Protein AF-A0A1V5PI31-F1 (afdb_monomer)

Solvent-accessible surface area (backbone atoms only — not comparable to full-atom values): 8033 Å² total; per-residue (Å²): 136,87,80,71,71,46,29,36,39,39,36,18,44,35,64,67,54,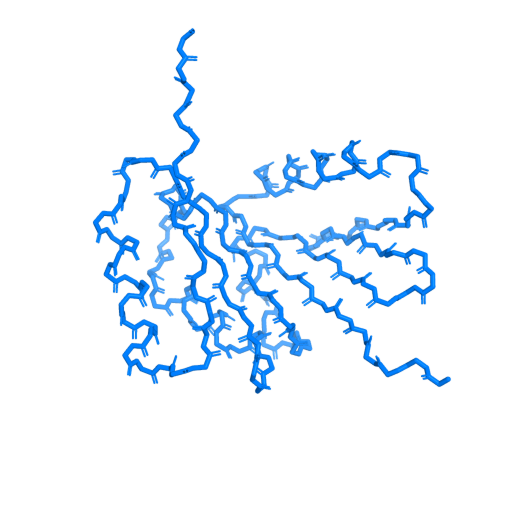21,53,46,56,53,48,57,51,48,63,75,43,61,95,54,75,56,50,73,49,80,53,103,62,39,38,37,41,30,38,64,93,56,43,37,35,41,37,30,21,13,49,69,42,43,71,74,45,44,93,76,47,70,64,20,45,32,39,37,38,40,45,65,78,69,44,54,87,84,69,44,73,67,58,54,48,51,48,56,61,56,34,37,37,98,74,22,34,41,38,50,40,38,61,74,93,42,53,74,61,50,53,50,51,51,52,49,47,42,74,78,38,88,58,48,55,71,56,68,73,59,62,78,75,84,76,133

Structure (mmCIF, N/CA/C/O backbone):
data_AF-A0A1V5PI31-F1
#
_entry.id   AF-A0A1V5PI31-F1
#
loop_
_atom_site.group_PDB
_atom_site.id
_atom_site.type_symbol
_atom_site.label_atom_id
_atom_site.label_alt_id
_atom_site.label_comp_id
_atom_site.label_asym_id
_atom_site.label_entity_id
_atom_site.label_seq_id
_atom_site.pdbx_PDB_ins_code
_atom_site.Cartn_x
_atom_site.Cartn_y
_atom_site.Cartn_z
_atom_site.occupancy
_atom_site.B_iso_or_equiv
_atom_site.auth_seq_id
_atom_site.auth_comp_id
_atom_site.auth_asym_id
_atom_site.auth_atom_id
_atom_site.pdbx_PDB_model_num
ATOM 1 N N . MET A 1 1 ? -20.004 0.607 20.360 1.00 29.30 1 MET A N 1
ATOM 2 C CA . MET A 1 1 ? -19.553 -0.657 19.748 1.00 29.30 1 MET A CA 1
ATOM 3 C C . MET A 1 1 ? -18.849 -0.231 18.471 1.00 29.30 1 MET A C 1
ATOM 5 O O . MET A 1 1 ? -19.540 0.192 17.559 1.00 29.30 1 MET A O 1
ATOM 9 N N . PHE A 1 2 ? -17.518 -0.124 18.471 1.00 31.27 2 PHE A N 1
ATOM 10 C CA . PHE A 1 2 ? -16.780 0.249 17.260 1.00 31.27 2 PHE A CA 1
ATOM 11 C C . PHE A 1 2 ? -16.290 -1.042 16.610 1.00 31.27 2 PHE A C 1
ATOM 13 O O . PHE A 1 2 ? -15.489 -1.774 17.186 1.00 31.27 2 PHE A O 1
ATOM 20 N N . GLU A 1 3 ? -16.903 -1.358 15.475 1.00 35.00 3 GLU A N 1
ATOM 21 C CA . GLU A 1 3 ? -16.546 -2.451 14.580 1.00 35.00 3 GLU A CA 1
ATOM 22 C C . GLU A 1 3 ? -15.358 -2.018 13.705 1.00 35.00 3 GLU A C 1
ATOM 24 O O . GLU A 1 3 ? -15.388 -0.936 13.126 1.00 35.00 3 GLU A O 1
ATOM 29 N N . GLY A 1 4 ? -14.348 -2.886 13.586 1.00 48.31 4 GLY A N 1
ATOM 30 C CA . GLY A 1 4 ? -13.325 -2.845 12.533 1.00 48.31 4 GLY A CA 1
ATOM 31 C C . GLY A 1 4 ? -12.060 -2.033 12.837 1.00 48.31 4 GLY A C 1
ATOM 32 O O . GLY A 1 4 ? -12.085 -0.809 12.884 1.00 48.31 4 GLY A O 1
ATOM 33 N N . ASN A 1 5 ? -10.921 -2.724 12.938 1.00 71.44 5 ASN A N 1
ATOM 34 C CA . ASN A 1 5 ? -9.606 -2.099 12.775 1.00 71.44 5 ASN A CA 1
ATOM 35 C C . ASN A 1 5 ? -9.336 -1.951 11.271 1.00 71.44 5 ASN A C 1
ATOM 37 O O . ASN A 1 5 ? -9.057 -2.954 10.616 1.00 71.44 5 ASN A O 1
ATOM 41 N N . TYR A 1 6 ? -9.395 -0.732 10.733 1.00 80.94 6 TYR A N 1
ATOM 42 C CA . TYR A 1 6 ? -9.062 -0.460 9.336 1.00 80.94 6 TYR A CA 1
ATOM 43 C C . TYR A 1 6 ? -7.544 -0.498 9.147 1.00 80.94 6 TYR A C 1
ATOM 45 O O . TYR A 1 6 ? -6.807 0.290 9.748 1.00 80.94 6 TYR A O 1
ATOM 53 N N . THR A 1 7 ? -7.057 -1.415 8.321 1.00 84.25 7 THR A N 1
ATOM 54 C CA . THR A 1 7 ? -5.630 -1.613 8.075 1.00 84.25 7 THR A CA 1
ATOM 55 C C . THR A 1 7 ? -5.266 -1.192 6.659 1.00 84.25 7 THR A C 1
ATOM 57 O O . THR A 1 7 ? -5.809 -1.695 5.676 1.00 84.25 7 THR A O 1
ATOM 60 N N . ILE A 1 8 ? -4.307 -0.277 6.565 1.00 85.38 8 ILE A N 1
ATOM 61 C CA . ILE A 1 8 ? -3.708 0.200 5.323 1.00 85.38 8 ILE A CA 1
ATOM 62 C C . ILE A 1 8 ? -2.305 -0.390 5.227 1.00 85.38 8 ILE A C 1
ATOM 64 O O . ILE A 1 8 ? -1.528 -0.296 6.175 1.00 85.38 8 ILE A O 1
ATOM 68 N N . LEU A 1 9 ? -1.972 -0.987 4.088 1.00 87.19 9 LEU A N 1
ATOM 69 C CA . LEU A 1 9 ? -0.636 -1.477 3.785 1.00 87.19 9 LEU A CA 1
ATOM 70 C C . LEU A 1 9 ? -0.012 -0.633 2.681 1.00 87.19 9 LEU A C 1
ATOM 72 O O . LEU A 1 9 ? -0.546 -0.591 1.583 1.00 87.19 9 LEU A O 1
ATOM 76 N N . VAL A 1 10 ? 1.127 -0.016 2.952 1.00 87.19 10 VAL A N 1
ATOM 77 C CA . VAL A 1 10 ? 1.926 0.746 1.996 1.00 87.19 10 VAL A CA 1
ATOM 78 C C . VAL A 1 10 ? 3.150 -0.085 1.627 1.00 87.19 10 VAL A C 1
ATOM 80 O O . VAL A 1 10 ? 3.928 -0.484 2.497 1.00 87.19 10 VAL A O 1
ATOM 83 N N . ILE A 1 11 ? 3.280 -0.388 0.338 1.00 87.19 11 ILE A N 1
ATOM 84 C CA . ILE A 1 11 ? 4.379 -1.164 -0.234 1.00 87.19 11 ILE A CA 1
ATOM 85 C C . ILE A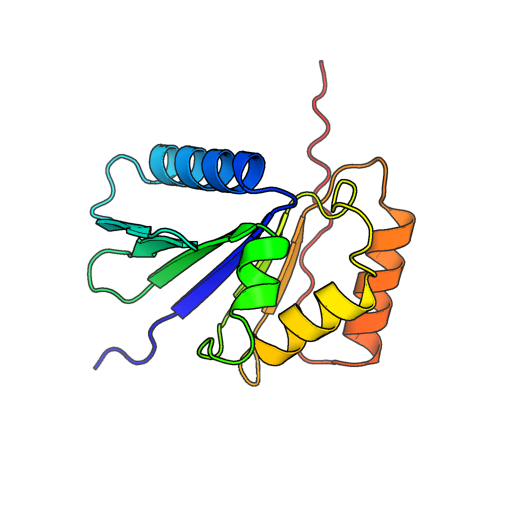 1 11 ? 5.254 -0.209 -1.034 1.00 87.19 11 ILE A C 1
ATOM 87 O O . ILE A 1 11 ? 4.796 0.337 -2.037 1.00 87.19 11 ILE A O 1
ATOM 91 N N . ASN A 1 12 ? 6.506 -0.049 -0.614 1.00 87.38 12 ASN A N 1
ATOM 92 C CA . ASN A 1 12 ? 7.479 0.812 -1.282 1.00 87.38 12 ASN A CA 1
ATOM 93 C C . ASN A 1 12 ? 8.581 -0.021 -1.973 1.00 87.38 12 ASN A C 1
ATOM 95 O O . ASN A 1 12 ? 8.798 -1.184 -1.616 1.00 87.38 12 ASN A O 1
ATOM 99 N N . PRO A 1 13 ? 9.340 0.560 -2.916 1.00 86.19 13 PRO A N 1
ATOM 100 C CA . PRO A 1 13 ? 10.381 -0.162 -3.652 1.00 86.19 13 PRO A CA 1
ATOM 101 C C . PRO A 1 13 ? 11.521 -0.695 -2.791 1.00 86.19 13 PRO A C 1
ATOM 103 O O . PRO A 1 13 ? 12.018 -1.796 -3.007 1.00 86.19 13 PRO A O 1
ATOM 106 N N . THR A 1 14 ? 11.954 0.082 -1.802 1.00 88.56 14 THR A N 1
ATOM 107 C CA . THR A 1 14 ? 13.123 -0.228 -0.980 1.00 88.56 14 THR A CA 1
ATOM 108 C C . THR A 1 14 ? 12.861 0.120 0.475 1.00 88.56 14 THR A C 1
ATOM 110 O O . THR A 1 14 ? 11.937 0.863 0.804 1.00 88.56 14 THR A O 1
ATOM 113 N N . LEU A 1 15 ? 13.715 -0.386 1.368 1.00 90.50 15 LEU A N 1
ATOM 114 C CA . LEU A 1 15 ? 13.674 -0.022 2.785 1.00 90.50 15 LEU A CA 1
ATOM 115 C C . LEU A 1 15 ? 13.760 1.498 2.973 1.00 90.50 15 LEU A C 1
ATOM 117 O O . LEU A 1 15 ? 13.048 2.072 3.790 1.00 90.50 15 LEU A O 1
ATOM 121 N N . ARG A 1 16 ? 14.613 2.142 2.169 1.00 91.00 16 ARG A N 1
ATOM 122 C CA . ARG A 1 16 ? 14.864 3.580 2.212 1.00 91.00 16 ARG A CA 1
ATOM 123 C C . ARG A 1 16 ? 13.635 4.390 1.806 1.00 91.00 16 ARG A C 1
ATOM 125 O O . ARG A 1 16 ? 13.315 5.354 2.492 1.00 91.00 16 ARG A O 1
ATOM 132 N N . THR A 1 17 ? 12.970 4.022 0.712 1.00 89.62 17 THR A N 1
ATOM 133 C CA . THR A 1 17 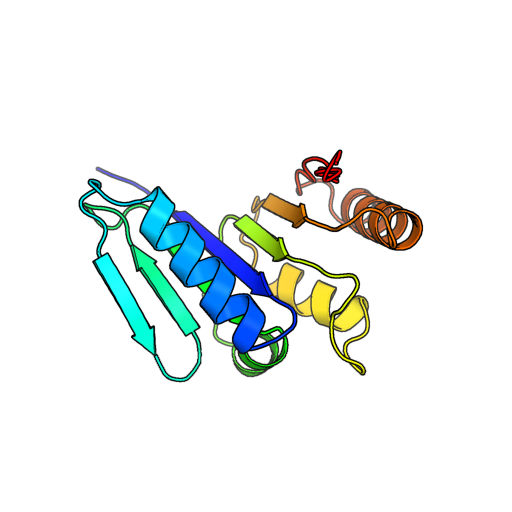? 11.748 4.716 0.268 1.00 89.62 17 THR A CA 1
ATOM 134 C C . THR A 1 17 ? 10.596 4.469 1.241 1.00 89.62 17 THR A C 1
ATOM 136 O O . THR A 1 17 ? 9.841 5.385 1.537 1.00 89.62 17 THR A O 1
ATOM 139 N N . SER A 1 18 ? 10.535 3.283 1.857 1.00 91.38 18 SER A N 1
ATOM 140 C CA . SER A 1 18 ? 9.578 3.000 2.933 1.00 91.38 18 SER A CA 1
ATOM 141 C C . SER A 1 18 ? 9.810 3.843 4.193 1.00 91.38 18 SER A C 1
ATOM 143 O O . SER A 1 18 ? 8.857 4.365 4.768 1.00 91.38 18 SER A O 1
ATOM 145 N N . ASP A 1 19 ? 11.067 4.025 4.613 1.00 91.69 19 ASP A N 1
ATOM 146 C CA . ASP A 1 19 ? 11.419 4.921 5.723 1.00 91.69 19 ASP A CA 1
ATOM 147 C C . ASP A 1 19 ? 11.069 6.383 5.431 1.00 91.69 19 ASP A C 1
ATOM 149 O O . ASP A 1 19 ? 10.645 7.092 6.343 1.00 91.69 19 ASP A O 1
ATOM 153 N N . ALA A 1 20 ? 11.254 6.831 4.186 1.00 89.56 20 ALA A N 1
ATOM 154 C CA . ALA A 1 20 ? 10.892 8.180 3.761 1.00 89.56 20 ALA A CA 1
ATOM 155 C C . ALA A 1 20 ? 9.372 8.386 3.829 1.00 89.56 20 ALA A C 1
ATOM 157 O O . ALA A 1 20 ? 8.919 9.222 4.604 1.00 89.56 20 ALA A O 1
ATOM 158 N N . ALA A 1 21 ? 8.588 7.532 3.161 1.00 88.19 21 ALA A N 1
ATOM 159 C CA . ALA A 1 21 ? 7.125 7.608 3.176 1.00 88.19 21 ALA A CA 1
ATOM 160 C C . ALA A 1 21 ? 6.539 7.537 4.599 1.00 88.19 21 ALA A C 1
ATOM 162 O O . ALA A 1 21 ? 5.569 8.225 4.922 1.00 88.19 21 ALA A O 1
ATOM 163 N N . PHE A 1 22 ? 7.138 6.724 5.477 1.00 91.69 22 PHE A N 1
ATOM 164 C CA . PHE A 1 22 ? 6.760 6.664 6.887 1.00 91.69 22 PHE A CA 1
ATOM 165 C C . PHE A 1 22 ? 6.990 7.999 7.612 1.00 91.69 22 PHE A C 1
ATOM 167 O O . PHE A 1 22 ? 6.109 8.434 8.350 1.00 91.69 22 PHE A O 1
ATOM 174 N N . ARG A 1 23 ? 8.143 8.651 7.408 1.00 90.75 23 ARG A N 1
ATOM 175 C CA . ARG A 1 23 ? 8.452 9.958 8.016 1.00 90.75 23 ARG A CA 1
ATOM 176 C C . ARG A 1 23 ? 7.553 11.057 7.475 1.00 90.75 23 ARG A C 1
ATOM 178 O O . ARG A 1 23 ? 6.947 11.754 8.274 1.00 90.75 23 ARG A O 1
ATOM 185 N N . ASP A 1 24 ? 7.376 11.120 6.160 1.00 87.31 24 ASP A N 1
ATOM 186 C CA . ASP A 1 24 ? 6.498 12.109 5.531 1.00 87.31 24 ASP A CA 1
ATOM 187 C C . ASP A 1 24 ? 5.059 11.966 6.052 1.00 87.31 24 ASP A C 1
ATOM 189 O O . ASP A 1 24 ? 4.378 12.949 6.338 1.00 87.31 24 ASP A O 1
ATOM 193 N N . THR A 1 25 ? 4.601 10.726 6.273 1.00 87.00 25 THR A N 1
ATOM 194 C CA . THR A 1 25 ? 3.291 10.478 6.892 1.00 87.00 25 THR A CA 1
ATOM 195 C C . THR A 1 25 ? 3.248 10.920 8.357 1.00 87.00 25 THR A C 1
ATOM 197 O O . THR A 1 25 ? 2.218 11.421 8.800 1.00 87.00 25 THR A O 1
ATOM 200 N N . LEU A 1 26 ? 4.325 10.740 9.129 1.00 85.81 26 LEU A N 1
ATOM 201 C CA . LEU A 1 26 ? 4.385 11.233 10.509 1.00 85.81 26 LEU A CA 1
ATOM 202 C C . LEU A 1 26 ? 4.331 12.760 10.569 1.00 85.81 26 LEU A C 1
ATOM 204 O O . LEU A 1 26 ? 3.602 13.283 11.407 1.00 85.81 26 LEU A O 1
ATOM 208 N N . ASP A 1 27 ? 5.035 13.447 9.671 1.00 83.81 27 ASP A N 1
ATOM 209 C CA . ASP A 1 27 ? 5.038 14.910 9.591 1.00 83.81 27 ASP A CA 1
ATOM 210 C C . ASP A 1 27 ? 3.634 15.439 9.246 1.00 83.81 27 ASP A C 1
ATOM 212 O O . ASP A 1 27 ? 3.142 16.380 9.865 1.00 83.81 27 ASP A O 1
ATOM 216 N N . LEU A 1 28 ? 2.917 14.773 8.332 1.00 81.75 28 LEU A N 1
ATOM 217 C CA . LEU A 1 28 ? 1.515 15.096 8.023 1.00 81.75 28 LEU A CA 1
ATOM 218 C C . LEU A 1 28 ? 0.551 14.834 9.190 1.00 81.75 28 LEU A C 1
ATOM 220 O O . LEU A 1 28 ? -0.508 15.459 9.276 1.00 81.75 28 LEU A O 1
ATOM 224 N N . LEU A 1 29 ? 0.890 13.884 10.061 1.00 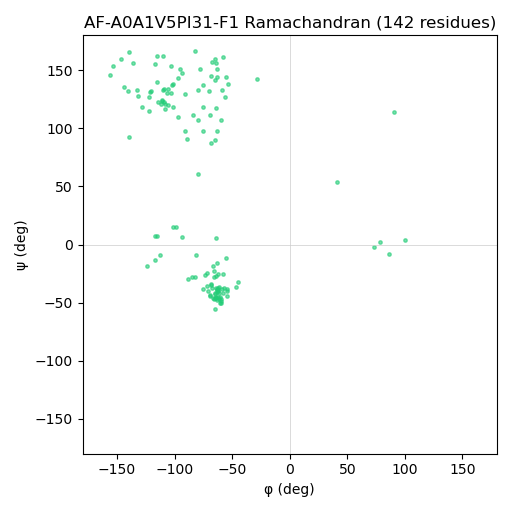82.44 29 LEU A N 1
ATOM 225 C CA . LEU A 1 29 ? 0.114 13.535 11.249 1.00 82.44 29 LEU A CA 1
ATOM 226 C C . LEU A 1 29 ? 0.586 14.290 12.500 1.00 82.44 29 LEU A C 1
ATOM 228 O O . LEU A 1 29 ? 0.075 14.032 13.596 1.00 82.44 29 LEU A O 1
ATOM 232 N N . GLU A 1 30 ? 1.519 15.233 12.364 1.00 84.31 30 GLU A N 1
ATOM 233 C CA . GLU A 1 30 ? 1.962 16.065 13.473 1.00 84.31 30 GLU A CA 1
ATOM 234 C C . GLU A 1 30 ? 0.773 16.848 14.057 1.00 84.31 30 GLU A C 1
ATOM 236 O O . GLU A 1 30 ? -0.065 17.406 13.349 1.00 84.31 30 GLU A O 1
ATOM 241 N N . GLY A 1 31 ? 0.652 16.838 15.386 1.00 81.69 31 GLY A N 1
ATOM 242 C CA . GLY A 1 31 ? -0.485 17.433 16.095 1.00 81.69 31 GLY A CA 1
ATOM 243 C C . GLY A 1 31 ? -1.701 16.512 16.258 1.00 81.69 31 GLY A C 1
ATOM 244 O O . GLY A 1 31 ? -2.604 16.845 17.029 1.00 81.69 31 GLY A O 1
ATOM 245 N N . PHE A 1 32 ? -1.717 15.332 15.629 1.00 82.25 32 PHE A N 1
ATOM 246 C CA . PHE A 1 32 ? -2.696 14.285 15.921 1.00 82.25 32 PHE A CA 1
ATOM 247 C C . PHE A 1 32 ? -2.148 13.289 16.956 1.00 82.25 32 PHE A C 1
ATOM 249 O O . PHE A 1 32 ? -0.959 12.982 16.990 1.00 82.25 32 PHE A O 1
ATOM 256 N N . ASN A 1 33 ? -3.026 12.728 17.795 1.00 86.88 33 ASN A N 1
ATOM 257 C CA . ASN A 1 33 ? -2.644 11.761 18.834 1.00 86.88 33 ASN A CA 1
ATOM 258 C C . ASN A 1 33 ? -2.439 10.342 18.262 1.00 86.88 33 ASN A C 1
ATOM 260 O O . ASN A 1 33 ? -3.173 9.410 18.583 1.00 86.88 33 ASN A O 1
ATOM 264 N N . TRP A 1 34 ? -1.490 10.180 17.340 1.00 89.31 34 TRP A N 1
ATOM 265 C CA . TRP A 1 34 ? -1.189 8.895 16.706 1.00 89.31 34 TRP A CA 1
ATOM 266 C C . TRP A 1 34 ? 0.075 8.299 17.318 1.00 89.31 34 TRP A C 1
ATOM 268 O O . TRP A 1 34 ? 1.074 8.979 17.541 1.00 89.31 34 TRP A O 1
ATOM 278 N N . SER A 1 35 ? 0.040 6.998 17.583 1.00 91.31 35 SER A N 1
ATOM 279 C CA . SER A 1 35 ? 1.207 6.256 18.057 1.00 91.31 35 SER A CA 1
ATOM 280 C C . SER A 1 35 ? 1.915 5.588 16.885 1.00 91.31 35 SER A C 1
ATOM 282 O O . SER A 1 35 ? 1.285 5.225 15.893 1.00 91.31 35 SER A O 1
ATOM 284 N N . HIS A 1 36 ? 3.224 5.387 16.985 1.00 89.94 36 HIS A N 1
ATOM 285 C CA . HIS A 1 36 ? 3.975 4.680 15.955 1.00 89.94 36 HIS A CA 1
ATOM 286 C C . HIS A 1 36 ? 4.960 3.682 16.556 1.00 89.94 36 HIS A C 1
ATOM 288 O O . HIS A 1 36 ? 5.377 3.785 17.710 1.00 89.94 36 HIS A O 1
ATOM 294 N N . LYS A 1 37 ? 5.318 2.676 15.760 1.00 88.75 37 LYS A N 1
ATOM 295 C CA . LYS A 1 37 ? 6.285 1.640 16.111 1.00 88.75 37 LYS A CA 1
ATOM 296 C C . LYS A 1 37 ? 7.098 1.259 14.885 1.00 88.75 37 LYS A C 1
ATOM 298 O O . LYS A 1 37 ? 6.539 1.007 13.821 1.00 88.75 37 LYS A O 1
ATOM 303 N N . VAL A 1 38 ? 8.406 1.138 15.064 1.00 85.44 38 VAL A N 1
ATOM 304 C CA . VAL A 1 38 ? 9.314 0.586 14.057 1.00 85.44 38 VAL A CA 1
ATOM 305 C C . VAL A 1 38 ? 9.782 -0.780 14.545 1.00 85.44 38 VAL A C 1
ATOM 307 O O . VAL A 1 38 ? 10.323 -0.899 15.642 1.00 85.44 38 VAL A O 1
ATOM 310 N N . ASN A 1 39 ? 9.538 -1.817 13.748 1.00 76.50 39 ASN A N 1
ATOM 311 C CA . ASN A 1 39 ? 10.072 -3.161 13.955 1.00 76.50 39 ASN A CA 1
ATOM 312 C C . ASN A 1 39 ? 11.013 -3.508 12.792 1.00 76.50 39 ASN A C 1
ATOM 314 O O . ASN A 1 39 ? 10.886 -2.938 11.714 1.00 76.50 39 ASN A O 1
ATOM 318 N N . ASN A 1 40 ? 11.875 -4.514 12.970 1.00 67.38 40 ASN A N 1
ATOM 319 C CA . ASN A 1 40 ? 12.881 -4.939 11.977 1.00 67.38 40 ASN A CA 1
ATOM 320 C C . ASN A 1 40 ? 12.347 -5.291 10.571 1.00 67.38 40 ASN A C 1
ATOM 322 O O . ASN A 1 40 ? 13.157 -5.474 9.672 1.00 67.38 40 ASN A O 1
ATOM 326 N N . ASN A 1 41 ? 11.028 -5.423 10.397 1.00 72.62 41 ASN A N 1
ATOM 327 C CA . ASN A 1 41 ? 10.409 -5.803 9.126 1.00 72.62 41 ASN A CA 1
ATOM 328 C C . ASN A 1 41 ? 9.357 -4.801 8.622 1.00 72.62 41 ASN A C 1
ATOM 330 O O . ASN A 1 41 ? 8.944 -4.914 7.478 1.00 72.62 41 ASN A O 1
ATOM 334 N N . LEU A 1 42 ? 8.827 -3.917 9.480 1.00 85.06 42 LEU A N 1
ATOM 335 C CA . LEU A 1 42 ? 7.714 -3.018 9.144 1.00 85.06 42 LEU A CA 1
ATOM 336 C C . LEU A 1 42 ? 7.713 -1.789 10.052 1.00 85.06 42 LEU A C 1
ATOM 338 O O . LEU A 1 42 ? 7.961 -1.899 11.260 1.00 85.06 42 LEU A O 1
ATOM 342 N N . ARG A 1 43 ? 7.305 -0.647 9.496 1.00 91.88 43 ARG A N 1
ATOM 343 C CA . ARG A 1 43 ? 6.891 0.521 10.282 1.00 91.88 43 ARG A CA 1
ATOM 344 C C . ARG A 1 43 ? 5.380 0.529 10.407 1.00 91.88 43 ARG A C 1
ATOM 346 O O . ARG A 1 43 ? 4.671 0.142 9.483 1.00 91.88 43 ARG A O 1
ATOM 353 N N . LYS A 1 44 ? 4.883 0.940 11.565 1.00 92.06 44 LYS A N 1
ATOM 354 C CA . LYS A 1 44 ? 3.457 0.987 11.862 1.00 92.06 44 LYS A CA 1
ATOM 355 C C . LYS A 1 44 ? 3.100 2.328 12.481 1.00 92.06 44 LYS A C 1
ATOM 357 O O . LYS A 1 44 ? 3.746 2.733 13.442 1.00 92.06 44 LYS A O 1
ATOM 362 N N . ILE A 1 45 ? 2.039 2.953 11.990 1.00 90.50 45 ILE A N 1
ATOM 363 C CA . ILE A 1 45 ? 1.368 4.091 12.628 1.00 90.50 45 ILE A CA 1
ATOM 364 C C . ILE A 1 45 ? -0.042 3.635 13.015 1.00 90.50 45 ILE A C 1
ATOM 366 O O . ILE A 1 45 ? -0.677 2.880 12.278 1.00 90.50 45 ILE A O 1
ATOM 370 N N . VAL A 1 46 ? -0.520 4.033 14.188 1.00 90.12 46 VAL A N 1
ATOM 371 C CA . VAL A 1 46 ? -1.832 3.673 14.725 1.00 90.12 46 VAL A CA 1
ATOM 372 C C . VAL A 1 46 ? -2.529 4.927 15.224 1.00 90.12 46 VAL A C 1
ATOM 374 O O . VAL A 1 46 ? -1.961 5.670 16.026 1.00 90.12 46 VAL A O 1
ATOM 377 N N . SER A 1 47 ? -3.760 5.142 14.768 1.00 86.12 47 SER A N 1
ATOM 378 C CA . SER A 1 47 ? -4.579 6.267 15.210 1.00 86.12 47 SER A CA 1
ATOM 379 C C . SER A 1 47 ? -4.933 6.175 16.687 1.00 86.12 47 SER A C 1
ATOM 381 O O . SER A 1 47 ? -4.965 5.084 17.268 1.00 86.12 47 SER A O 1
ATOM 383 N N . ASP A 1 48 ? -5.304 7.312 17.270 1.00 79.25 48 ASP A N 1
ATOM 384 C CA . ASP A 1 48 ? -5.941 7.324 18.582 1.00 79.25 48 ASP A CA 1
ATOM 385 C C . ASP A 1 48 ? -7.165 6.390 18.590 1.00 79.25 48 ASP A C 1
ATOM 387 O O . ASP A 1 48 ? -7.906 6.291 17.604 1.00 79.25 48 ASP A O 1
ATOM 391 N N . GLY A 1 49 ? -7.336 5.633 19.669 1.00 79.69 49 GLY A N 1
ATOM 392 C CA . GLY A 1 49 ? -8.365 4.594 19.778 1.00 79.69 49 GLY A CA 1
ATOM 393 C C . GLY A 1 49 ? -8.122 3.313 18.964 1.00 79.69 49 GLY A C 1
ATOM 394 O O . GLY A 1 49 ? -8.914 2.384 19.080 1.00 79.69 49 GLY A O 1
ATOM 395 N N . GLY A 1 50 ? -7.042 3.213 18.178 1.00 80.81 50 GLY A N 1
ATOM 396 C CA . GLY A 1 50 ? -6.633 1.969 17.508 1.00 80.81 50 GLY A CA 1
ATOM 397 C C . GLY A 1 50 ? -7.409 1.594 16.242 1.00 80.81 50 GLY A C 1
ATOM 398 O O . GLY A 1 50 ? -7.122 0.557 15.648 1.00 80.81 50 GLY A O 1
ATOM 399 N N . ASN A 1 51 ? -8.351 2.436 15.812 1.00 83.19 51 ASN A N 1
ATOM 400 C CA . ASN A 1 51 ? -9.280 2.128 14.722 1.00 83.19 51 ASN A CA 1
ATOM 401 C C . ASN A 1 51 ? -8.623 2.124 13.334 1.00 83.19 51 ASN A C 1
ATOM 403 O O . ASN A 1 51 ? -9.135 1.471 12.430 1.00 83.19 51 ASN A O 1
ATOM 407 N N . ILE A 1 52 ? -7.512 2.846 13.146 1.00 84.62 52 ILE A N 1
ATOM 408 C CA . ILE A 1 52 ? -6.742 2.857 11.898 1.00 84.62 52 ILE A CA 1
ATOM 409 C C . ILE A 1 52 ? -5.312 2.415 12.192 1.00 84.62 52 ILE A C 1
ATOM 411 O O . ILE A 1 52 ? -4.658 2.924 13.101 1.00 84.62 52 ILE A O 1
ATOM 415 N N . SER A 1 53 ? -4.811 1.473 11.400 1.00 88.75 53 SER A N 1
ATOM 416 C CA . SER A 1 53 ? -3.411 1.056 11.383 1.00 88.75 53 SER A CA 1
ATOM 417 C C . SER A 1 53 ? -2.842 1.228 9.980 1.00 88.75 53 SER A C 1
ATOM 419 O O . SER A 1 53 ? -3.388 0.682 9.029 1.00 88.75 53 SER A O 1
ATOM 421 N N . ILE A 1 54 ? -1.721 1.930 9.852 1.00 88.62 54 ILE A N 1
ATOM 422 C CA . ILE A 1 54 ? -0.974 2.064 8.599 1.00 88.62 54 ILE A CA 1
ATOM 423 C C . ILE A 1 54 ? 0.338 1.303 8.754 1.00 88.62 54 ILE A C 1
ATOM 425 O O . ILE A 1 54 ? 1.087 1.541 9.701 1.00 88.62 54 ILE A O 1
ATOM 429 N N . LEU A 1 55 ? 0.594 0.360 7.857 1.00 90.25 55 LEU A N 1
ATOM 430 C CA . LEU A 1 55 ? 1.792 -0.468 7.811 1.00 90.25 55 LEU A CA 1
ATOM 431 C C . LEU A 1 55 ? 2.627 -0.060 6.603 1.00 90.25 55 LEU A C 1
ATOM 433 O O . LEU A 1 55 ? 2.088 0.029 5.510 1.00 90.25 55 LEU A O 1
ATOM 437 N N . PHE A 1 56 ? 3.927 0.122 6.789 1.00 90.50 56 PHE A N 1
ATOM 438 C CA . PHE A 1 56 ? 4.876 0.459 5.732 1.00 90.50 56 PHE A CA 1
ATOM 439 C C . PHE A 1 56 ? 5.947 -0.620 5.660 1.00 90.50 56 PHE A C 1
ATOM 441 O O . PHE A 1 56 ? 6.526 -0.997 6.689 1.00 90.50 56 PHE A O 1
ATOM 448 N N . GLY A 1 57 ? 6.223 -1.092 4.452 1.00 90.00 57 GLY A N 1
ATOM 449 C CA . GLY A 1 57 ? 7.323 -2.004 4.189 1.00 90.00 57 GLY A CA 1
ATOM 450 C C . GLY A 1 57 ? 7.819 -1.888 2.760 1.00 90.00 57 GLY A C 1
ATOM 451 O O . GLY A 1 57 ? 7.079 -1.538 1.841 1.00 90.00 57 GLY A O 1
ATOM 452 N N . SER A 1 58 ? 9.086 -2.227 2.573 1.00 88.69 58 SER A N 1
ATOM 453 C CA . SER A 1 58 ? 9.628 -2.481 1.245 1.00 88.69 58 SER A CA 1
ATOM 454 C C . SER A 1 58 ? 9.029 -3.748 0.631 1.00 88.69 58 SER A C 1
ATOM 456 O O . SER A 1 58 ? 8.593 -4.654 1.347 1.00 88.69 58 SER A O 1
ATOM 458 N N . VAL A 1 59 ? 9.050 -3.857 -0.697 1.00 84.56 59 VAL A N 1
ATOM 459 C CA . VAL A 1 59 ? 8.578 -5.055 -1.406 1.00 84.56 59 VAL A CA 1
ATOM 460 C C . VAL A 1 59 ? 9.269 -6.335 -0.907 1.00 84.56 59 VAL A C 1
ATOM 462 O O . VAL A 1 59 ? 8.596 -7.342 -0.687 1.00 84.56 59 VAL A O 1
ATOM 465 N N . ASP A 1 60 ? 10.569 -6.277 -0.601 1.00 84.88 60 ASP A N 1
ATOM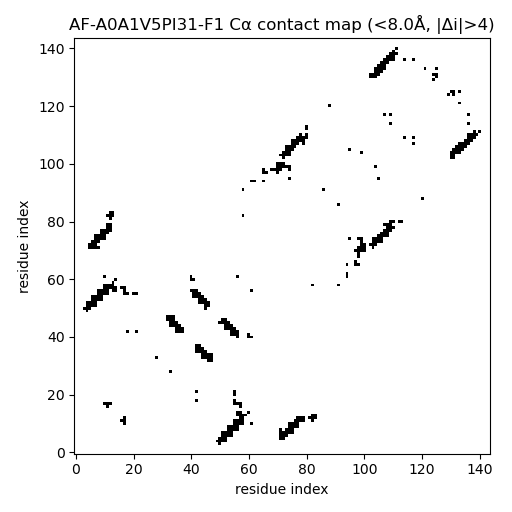 466 C CA . ASP A 1 60 ? 11.343 -7.379 -0.015 1.00 84.88 60 ASP A CA 1
ATOM 467 C C . ASP A 1 60 ? 10.809 -7.805 1.356 1.00 84.88 60 ASP A C 1
ATOM 469 O O . ASP A 1 60 ? 10.662 -8.999 1.631 1.00 84.88 60 ASP A O 1
ATOM 473 N N . GLU A 1 61 ? 10.545 -6.837 2.237 1.00 86.94 61 GLU A N 1
ATOM 474 C CA . GLU A 1 61 ? 10.025 -7.091 3.581 1.00 86.94 61 GLU A CA 1
ATOM 475 C C . GLU A 1 61 ? 8.630 -7.711 3.506 1.00 86.94 61 GLU A C 1
ATOM 477 O O . GLU A 1 61 ? 8.374 -8.730 4.150 1.00 86.94 61 GLU A O 1
ATOM 482 N N . ILE A 1 62 ? 7.757 -7.149 2.666 1.00 83.56 62 ILE A N 1
ATOM 483 C CA . ILE A 1 62 ? 6.379 -7.609 2.486 1.00 83.56 62 ILE A CA 1
ATOM 484 C C . ILE A 1 62 ? 6.339 -9.022 1.910 1.00 83.56 62 ILE A C 1
ATOM 486 O O . ILE A 1 62 ? 5.631 -9.881 2.439 1.00 83.56 62 ILE A O 1
ATOM 490 N N . ILE A 1 63 ? 7.147 -9.318 0.890 1.00 79.31 63 ILE A N 1
ATOM 491 C CA . ILE A 1 63 ? 7.205 -10.657 0.289 1.00 79.31 63 ILE A CA 1
ATOM 492 C C . ILE A 1 63 ? 7.715 -11.711 1.287 1.00 79.31 63 ILE A C 1
ATOM 494 O O . ILE A 1 63 ? 7.334 -12.880 1.206 1.00 79.31 63 ILE A O 1
ATOM 498 N N . ARG A 1 64 ? 8.528 -11.335 2.277 1.00 79.50 64 ARG A N 1
ATOM 499 C CA . ARG A 1 64 ? 8.974 -12.279 3.316 1.00 79.50 64 ARG A CA 1
ATOM 500 C C . ARG A 1 64 ? 7.884 -12.625 4.325 1.00 79.50 64 ARG A C 1
ATOM 502 O O . ARG A 1 64 ? 7.939 -13.703 4.911 1.00 79.50 64 ARG A O 1
ATOM 509 N N . ILE A 1 65 ? 6.913 -11.738 4.540 1.00 76.12 65 ILE A N 1
ATOM 510 C CA . ILE A 1 65 ? 5.954 -11.863 5.649 1.00 76.12 65 ILE A CA 1
ATOM 511 C C . ILE A 1 65 ? 4.493 -12.038 5.209 1.00 76.12 65 ILE A C 1
ATOM 513 O O . ILE A 1 65 ? 3.679 -12.450 6.035 1.00 76.12 65 ILE A O 1
ATOM 517 N N . TYR A 1 66 ? 4.144 -11.805 3.934 1.00 72.81 66 TYR A N 1
ATOM 518 C CA . TYR A 1 66 ? 2.743 -11.797 3.467 1.00 72.81 66 TYR A CA 1
ATOM 519 C C . TYR A 1 66 ? 1.984 -13.107 3.714 1.00 72.81 66 TYR A C 1
ATOM 521 O O . TYR A 1 66 ? 0.762 -13.097 3.819 1.00 72.81 66 TYR A O 1
ATOM 529 N N . VAL A 1 67 ? 2.678 -14.246 3.820 1.00 67.00 67 VAL A N 1
ATOM 530 C CA . VAL A 1 67 ? 2.049 -15.554 4.080 1.00 67.00 67 VAL A CA 1
ATOM 531 C C . VAL A 1 67 ? 1.400 -15.616 5.472 1.00 67.00 67 VAL A C 1
ATOM 533 O O . VAL A 1 67 ? 0.483 -16.407 5.670 1.00 67.00 67 VAL A O 1
ATOM 536 N N . GLY A 1 68 ? 1.836 -14.775 6.416 1.00 67.75 68 GLY A N 1
ATOM 537 C CA . GLY A 1 68 ? 1.285 -14.690 7.772 1.00 67.75 68 GLY A CA 1
ATOM 538 C C . GLY A 1 68 ? 0.612 -13.357 8.098 1.00 67.75 68 GLY A C 1
ATOM 539 O O . GLY A 1 68 ? 0.272 -13.128 9.258 1.00 67.75 68 GLY A O 1
ATOM 540 N N . MET A 1 69 ? 0.452 -12.460 7.120 1.00 71.00 69 MET A N 1
ATOM 541 C CA . MET A 1 69 ? -0.180 -11.167 7.370 1.00 71.00 69 MET A CA 1
ATOM 542 C C . MET A 1 69 ? -1.699 -11.321 7.502 1.00 71.00 69 MET A C 1
ATOM 544 O O . MET A 1 69 ? -2.309 -12.041 6.708 1.00 71.00 69 MET A O 1
ATOM 548 N N . PRO A 1 70 ? -2.327 -10.643 8.481 1.00 68.38 70 PRO A N 1
ATOM 549 C CA . PRO A 1 70 ? -3.773 -10.542 8.507 1.00 68.38 70 PRO A CA 1
ATOM 550 C C . PRO A 1 70 ? -4.255 -9.782 7.261 1.00 68.38 70 PRO A C 1
ATOM 552 O O . PRO A 1 70 ? -3.526 -8.928 6.746 1.00 68.38 70 PRO A O 1
ATOM 555 N N . PRO A 1 71 ? -5.476 -10.066 6.785 1.00 74.06 71 PRO A N 1
ATOM 556 C CA . PRO A 1 71 ? -6.082 -9.296 5.714 1.00 74.06 71 PRO A CA 1
ATOM 557 C C . PRO A 1 71 ? -6.132 -7.797 6.052 1.00 74.06 71 PRO A C 1
ATOM 559 O O . PRO A 1 71 ? -6.353 -7.415 7.200 1.00 74.06 71 PRO A O 1
ATOM 562 N N . VAL A 1 72 ? -5.941 -6.962 5.039 1.00 78.25 72 VAL A N 1
ATOM 563 C CA . VAL A 1 72 ? -5.949 -5.502 5.095 1.00 78.25 72 VAL A CA 1
ATOM 564 C C . VAL A 1 72 ? -7.079 -4.944 4.234 1.00 78.25 72 VAL A C 1
ATOM 566 O O . VAL A 1 72 ? -7.542 -5.581 3.279 1.00 78.25 72 VAL A O 1
ATOM 569 N N . ASP A 1 73 ? -7.522 -3.740 4.574 1.00 80.00 73 ASP A N 1
ATOM 570 C CA . ASP A 1 73 ? -8.654 -3.067 3.942 1.00 80.00 73 ASP A CA 1
ATOM 571 C C . ASP A 1 73 ? -8.234 -2.240 2.726 1.00 80.00 73 ASP A C 1
ATOM 573 O O . ASP A 1 73 ? -9.004 -2.087 1.776 1.00 80.00 73 ASP A O 1
ATOM 577 N N . LEU A 1 74 ? -7.005 -1.722 2.734 1.00 77.50 74 LEU A N 1
ATOM 578 C CA . LEU A 1 74 ? -6.429 -0.960 1.634 1.00 77.50 74 LEU A CA 1
ATOM 579 C C . LEU A 1 74 ? -4.965 -1.338 1.447 1.00 77.50 74 LEU A C 1
ATOM 581 O O . LEU A 1 74 ? -4.194 -1.313 2.402 1.00 77.50 74 LEU A O 1
ATOM 585 N N . VAL A 1 75 ? -4.570 -1.615 0.208 1.00 80.31 75 VAL A N 1
ATOM 586 C CA . VAL A 1 75 ? -3.153 -1.662 -0.162 1.00 80.31 75 VAL A CA 1
ATOM 587 C C . VAL A 1 75 ? -2.820 -0.473 -1.047 1.00 80.31 75 VAL A C 1
ATOM 589 O O . VAL A 1 75 ? -3.564 -0.175 -1.976 1.00 80.31 75 VAL A O 1
ATOM 592 N N . ILE A 1 76 ? -1.712 0.191 -0.753 1.00 80.50 76 ILE A N 1
ATOM 593 C CA . ILE A 1 76 ? -1.115 1.276 -1.515 1.00 80.50 76 ILE A CA 1
ATOM 594 C C . ILE A 1 76 ? 0.222 0.762 -2.036 1.00 80.50 76 ILE A C 1
ATOM 596 O O . ILE A 1 76 ? 1.067 0.326 -1.256 1.00 80.50 76 ILE A O 1
ATOM 600 N N . VAL A 1 77 ? 0.405 0.788 -3.350 1.00 80.88 77 VAL A N 1
ATOM 601 C CA . VAL A 1 77 ? 1.709 0.552 -3.970 1.00 80.88 77 VAL A CA 1
ATOM 602 C C . VAL A 1 77 ? 2.280 1.899 -4.356 1.00 80.88 77 VAL A C 1
ATOM 604 O O . VAL A 1 77 ? 1.665 2.603 -5.155 1.00 80.88 77 VAL A O 1
ATOM 607 N N . ASP A 1 78 ? 3.420 2.228 -3.773 1.00 78.56 78 ASP A N 1
ATOM 608 C CA . ASP A 1 78 ? 4.135 3.476 -3.987 1.00 78.56 78 ASP A CA 1
ATOM 609 C C . ASP A 1 78 ? 5.311 3.250 -4.945 1.00 78.56 78 ASP A C 1
ATOM 611 O O . ASP A 1 78 ? 5.982 2.219 -4.853 1.00 78.56 78 ASP A O 1
ATOM 615 N N . GLU A 1 79 ? 5.515 4.178 -5.880 1.00 77.00 79 GLU A N 1
ATOM 616 C CA . GLU A 1 79 ? 6.581 4.165 -6.899 1.00 77.00 79 GLU A CA 1
ATOM 617 C C . GLU A 1 79 ? 6.849 2.777 -7.535 1.00 77.00 79 GLU A C 1
ATOM 619 O O . GLU A 1 79 ? 7.976 2.266 -7.521 1.00 77.00 79 GLU A O 1
ATOM 624 N N . PRO A 1 80 ? 5.830 2.090 -8.092 1.00 71.38 80 PRO A N 1
ATOM 625 C CA . PRO A 1 80 ? 5.998 0.741 -8.622 1.00 71.38 80 PRO A CA 1
ATOM 626 C C . PRO A 1 80 ? 6.981 0.657 -9.807 1.00 71.38 80 PRO A C 1
ATOM 628 O O . PRO A 1 80 ? 7.419 -0.440 -10.151 1.00 71.38 80 PRO A O 1
ATOM 631 N N . ASP A 1 81 ? 7.317 1.786 -10.436 1.00 69.50 81 ASP A N 1
ATOM 632 C CA . ASP A 1 81 ? 8.245 1.948 -11.562 1.00 69.50 81 ASP A CA 1
ATOM 633 C C . ASP A 1 81 ? 9.686 1.590 -11.224 1.00 69.50 81 ASP A C 1
ATOM 635 O O . ASP A 1 81 ? 10.371 0.971 -12.042 1.00 69.50 81 ASP A O 1
ATOM 639 N N . ILE A 1 82 ? 10.123 1.909 -10.010 1.00 75.00 82 ILE A N 1
ATOM 640 C CA . ILE A 1 82 ? 11.491 1.646 -9.556 1.00 75.00 82 ILE A CA 1
ATOM 641 C C . ILE A 1 82 ? 11.579 0.406 -8.658 1.00 75.00 82 ILE A C 1
ATOM 643 O O . ILE A 1 82 ? 12.587 0.195 -7.978 1.00 75.00 82 ILE A O 1
ATOM 647 N N . MET A 1 83 ? 10.534 -0.429 -8.644 1.00 78.25 83 MET A N 1
ATOM 648 C CA . MET A 1 83 ? 10.543 -1.695 -7.912 1.00 78.25 83 MET A CA 1
ATOM 649 C C . MET A 1 83 ? 11.721 -2.569 -8.376 1.00 78.25 83 MET A C 1
ATOM 651 O O . MET A 1 83 ? 11.879 -2.805 -9.579 1.00 78.25 83 MET A O 1
ATOM 655 N N . PRO A 1 84 ? 12.566 -3.060 -7.450 1.00 73.81 84 PRO A N 1
ATOM 656 C CA . PRO A 1 84 ? 13.776 -3.778 -7.821 1.00 73.81 84 PRO A CA 1
ATOM 657 C C . PRO A 1 84 ? 13.474 -5.082 -8.578 1.00 73.81 84 PRO A C 1
ATOM 659 O O . PRO A 1 84 ? 12.528 -5.814 -8.291 1.00 73.81 84 PRO A O 1
ATOM 662 N N . TYR A 1 85 ? 14.323 -5.429 -9.543 1.00 63.72 85 TYR A N 1
ATOM 663 C CA . TYR A 1 85 ? 14.329 -6.773 -10.131 1.00 63.72 85 TYR A CA 1
ATOM 664 C C . TYR A 1 85 ? 14.748 -7.804 -9.054 1.00 63.72 85 TYR A C 1
ATOM 666 O O . TYR A 1 85 ? 15.661 -7.502 -8.283 1.00 63.72 85 TYR A O 1
ATOM 674 N N . PRO A 1 86 ? 14.169 -9.025 -8.973 1.00 59.47 86 PRO A N 1
ATOM 675 C CA . PRO A 1 86 ? 13.367 -9.731 -9.972 1.00 59.47 86 PRO A CA 1
ATOM 676 C C . PRO A 1 86 ? 11.858 -9.638 -9.772 1.00 59.47 86 PRO A C 1
ATOM 678 O O . PRO A 1 86 ? 11.155 -10.461 -10.358 1.00 59.47 86 PRO A O 1
ATOM 681 N N . TYR A 1 87 ? 11.356 -8.718 -8.944 1.00 65.50 87 TYR A N 1
ATOM 682 C CA . TYR A 1 87 ? 9.940 -8.692 -8.591 1.00 65.50 87 TYR A CA 1
ATOM 683 C C . TYR A 1 87 ? 9.094 -8.440 -9.832 1.00 65.50 87 TYR A C 1
ATOM 685 O O . TYR A 1 87 ? 8.926 -7.320 -10.311 1.00 65.50 87 TYR A O 1
ATOM 693 N N . LYS A 1 88 ? 8.581 -9.537 -10.394 1.00 59.44 88 LYS A N 1
ATOM 694 C CA . LYS A 1 88 ? 7.642 -9.483 -11.498 1.00 59.44 88 LYS A CA 1
ATOM 695 C C . LYS A 1 88 ? 6.359 -8.911 -10.935 1.00 59.44 88 LYS A C 1
ATOM 697 O O . LYS A 1 88 ? 5.971 -9.214 -9.808 1.00 59.44 88 LYS A O 1
ATOM 702 N N . VAL A 1 89 ? 5.671 -8.139 -11.761 1.00 58.09 89 VAL A N 1
ATOM 703 C CA . VAL A 1 89 ? 4.335 -7.614 -11.472 1.00 58.09 89 VAL A CA 1
ATOM 704 C C . VAL A 1 89 ? 3.415 -8.707 -10.890 1.00 58.09 89 VAL A C 1
ATOM 706 O O . VAL A 1 89 ? 2.626 -8.425 -9.999 1.00 58.09 89 VAL A O 1
ATOM 709 N N . ASP A 1 90 ? 3.595 -9.970 -11.290 1.00 57.59 90 ASP A N 1
ATOM 710 C CA . ASP A 1 90 ? 2.894 -11.144 -10.752 1.00 57.59 90 ASP A CA 1
ATOM 711 C C . ASP A 1 90 ? 3.137 -11.432 -9.255 1.00 57.59 90 ASP A C 1
ATOM 713 O O . ASP A 1 90 ? 2.209 -11.846 -8.558 1.00 57.59 90 ASP A O 1
ATOM 717 N N . ASP A 1 91 ? 4.352 -11.234 -8.738 1.00 67.38 91 ASP A N 1
ATOM 718 C CA . ASP A 1 91 ? 4.681 -11.456 -7.321 1.00 67.38 91 ASP A CA 1
ATOM 719 C C . ASP A 1 91 ? 4.132 -10.327 -6.449 1.00 67.38 91 ASP A C 1
ATOM 721 O O . ASP A 1 91 ? 3.569 -10.584 -5.381 1.00 67.38 91 ASP A O 1
ATOM 725 N N . LEU A 1 92 ? 4.191 -9.094 -6.961 1.00 68.50 92 LEU A N 1
ATOM 726 C CA . LEU A 1 92 ? 3.500 -7.954 -6.372 1.00 68.50 92 LEU A CA 1
ATOM 727 C C . LEU A 1 92 ? 1.990 -8.227 -6.333 1.00 68.50 92 LEU A C 1
ATOM 729 O O . LEU A 1 92 ? 1.393 -8.175 -5.267 1.00 68.50 92 LEU A O 1
ATOM 733 N N . ILE A 1 93 ? 1.379 -8.646 -7.447 1.00 64.00 93 ILE A N 1
ATOM 734 C CA . ILE A 1 93 ? -0.039 -9.039 -7.510 1.00 64.00 93 ILE A CA 1
ATOM 735 C C . ILE A 1 93 ? -0.369 -10.126 -6.478 1.00 64.00 93 ILE A C 1
ATOM 737 O O . ILE A 1 93 ? -1.391 -10.034 -5.799 1.00 64.00 93 ILE A O 1
ATOM 741 N N . ARG A 1 94 ? 0.470 -11.158 -6.331 1.00 63.59 94 ARG A N 1
ATOM 742 C CA . ARG A 1 94 ? 0.254 -12.220 -5.333 1.00 63.59 94 ARG A CA 1
ATOM 743 C C . ARG A 1 94 ? 0.287 -11.682 -3.906 1.00 63.59 94 ARG A C 1
ATOM 745 O O . ARG A 1 94 ? -0.537 -12.115 -3.098 1.00 63.59 94 ARG A O 1
ATOM 752 N N . ALA A 1 95 ? 1.195 -10.752 -3.612 1.00 64.44 95 ALA A N 1
ATOM 753 C CA . ALA A 1 95 ? 1.234 -10.061 -2.330 1.00 64.44 95 ALA A CA 1
ATOM 754 C C . ALA A 1 95 ? -0.047 -9.230 -2.118 1.00 64.44 95 ALA A C 1
ATOM 756 O O . ALA A 1 95 ? -0.720 -9.396 -1.103 1.00 64.44 95 ALA A O 1
ATOM 757 N N . LEU A 1 96 ? -0.464 -8.441 -3.115 1.00 67.81 96 LEU A N 1
ATOM 758 C CA . LEU A 1 96 ? -1.689 -7.628 -3.079 1.00 67.81 96 LEU A CA 1
ATOM 759 C C . LEU A 1 96 ? -2.953 -8.471 -2.842 1.00 67.81 96 LEU A C 1
ATOM 761 O O . LEU A 1 96 ? -3.824 -8.097 -2.058 1.00 67.81 96 LEU A O 1
ATOM 765 N N . MET A 1 97 ? -3.047 -9.630 -3.496 1.00 63.06 97 MET A N 1
ATOM 766 C CA . MET A 1 97 ? -4.206 -10.520 -3.412 1.00 63.06 97 MET A CA 1
ATOM 767 C C . MET A 1 97 ? -4.330 -11.248 -2.074 1.00 63.06 97 MET A C 1
ATOM 769 O O . MET A 1 97 ? -5.442 -11.513 -1.633 1.00 63.06 97 MET A O 1
ATOM 773 N N . ARG A 1 98 ? -3.213 -11.628 -1.446 1.00 62.53 98 ARG A N 1
ATOM 774 C CA . ARG A 1 98 ? -3.242 -12.336 -0.154 1.00 62.53 98 ARG A CA 1
ATOM 775 C C . ARG A 1 98 ? -3.402 -11.394 1.022 1.00 62.53 98 ARG A C 1
ATOM 777 O O . ARG A 1 98 ? -3.970 -11.791 2.032 1.00 62.53 98 ARG A O 1
ATOM 784 N N . CYS A 1 99 ? -2.933 -10.163 0.868 1.00 61.75 99 CYS A N 1
ATOM 785 C CA . CYS A 1 99 ? -3.067 -9.154 1.897 1.00 61.75 99 CYS A CA 1
ATOM 786 C C . CYS A 1 99 ? -4.439 -8.477 1.891 1.00 61.75 99 CYS A C 1
ATOM 788 O O . CYS A 1 99 ? -4.686 -7.746 2.824 1.00 61.75 99 CYS A O 1
ATOM 790 N N . THR A 1 100 ? -5.342 -8.671 0.922 1.00 62.56 100 THR A N 1
ATOM 791 C CA . THR A 1 100 ? -6.624 -7.933 0.889 1.00 62.56 100 THR A CA 1
ATOM 792 C C . THR A 1 100 ? -7.821 -8.765 1.356 1.00 62.56 100 THR A C 1
ATOM 794 O O . THR A 1 100 ? -8.036 -9.885 0.897 1.00 62.56 100 THR A O 1
ATOM 797 N N . MET A 1 101 ? -8.616 -8.202 2.277 1.00 57.66 101 MET A N 1
ATOM 798 C CA . MET A 1 101 ? -9.917 -8.740 2.708 1.00 57.66 101 MET A CA 1
ATOM 799 C C . MET A 1 101 ? -10.886 -8.894 1.524 1.00 57.66 101 MET A C 1
ATOM 801 O O . MET A 1 101 ? -10.769 -8.206 0.505 1.00 57.66 101 MET A O 1
ATOM 805 N N . GLU A 1 102 ? -11.930 -9.712 1.689 1.00 58.81 102 GLU A N 1
ATOM 806 C CA . GLU A 1 102 ? -13.076 -9.683 0.779 1.00 58.81 102 GLU A CA 1
ATOM 807 C C . GLU A 1 102 ? -13.717 -8.277 0.788 1.00 58.81 102 GLU A C 1
ATOM 809 O O . GLU A 1 102 ? -14.342 -7.883 1.765 1.00 58.81 102 GLU A O 1
ATOM 814 N N . GLY A 1 103 ? -13.528 -7.506 -0.292 1.00 57.03 103 GLY A N 1
ATOM 815 C CA . GLY A 1 103 ? -13.991 -6.110 -0.397 1.00 57.03 103 GLY A CA 1
ATOM 816 C C . GLY A 1 103 ? -12.925 -5.031 -0.150 1.00 57.03 103 GLY A C 1
ATOM 817 O O . GLY A 1 103 ? -13.260 -3.847 -0.189 1.00 57.03 103 GLY A O 1
ATOM 818 N N . GLY A 1 104 ? -11.659 -5.409 0.063 1.00 63.50 104 GLY A N 1
ATOM 819 C CA . GLY A 1 104 ? -10.543 -4.467 0.189 1.00 63.50 104 GLY A CA 1
ATOM 820 C C . GLY A 1 104 ? -10.274 -3.655 -1.088 1.00 63.50 104 GLY A C 1
ATOM 821 O O . GLY A 1 104 ? -10.612 -4.063 -2.202 1.00 63.50 104 GLY A O 1
ATOM 822 N N . LYS A 1 105 ? -9.653 -2.484 -0.929 1.00 67.69 105 LYS A N 1
ATOM 823 C CA . LYS A 1 105 ? -9.312 -1.548 -2.012 1.00 67.69 105 LYS A CA 1
ATOM 824 C C . LYS A 1 105 ? -7.820 -1.624 -2.359 1.00 67.69 105 LYS A C 1
ATOM 826 O O . LYS A 1 105 ? -6.997 -1.990 -1.523 1.00 67.69 105 LYS A O 1
ATOM 831 N N . LEU A 1 106 ? -7.473 -1.278 -3.600 1.00 70.06 106 LEU A N 1
ATOM 832 C CA . LEU A 1 106 ? -6.090 -1.235 -4.083 1.00 70.06 106 LEU A CA 1
ATOM 833 C C . LEU A 1 106 ? -5.824 0.118 -4.738 1.00 70.06 106 LEU A C 1
ATOM 835 O O . LEU A 1 106 ? -6.420 0.434 -5.763 1.00 70.06 106 LEU A O 1
ATOM 839 N N . LEU A 1 107 ? -4.888 0.868 -4.178 1.00 71.19 107 LEU A N 1
ATOM 840 C CA . LEU A 1 107 ? -4.382 2.118 -4.716 1.00 71.19 107 LEU A CA 1
ATOM 841 C C . LEU A 1 107 ? -2.981 1.894 -5.296 1.00 71.19 107 LEU A C 1
ATOM 843 O O . LEU A 1 107 ? -2.140 1.257 -4.666 1.00 71.19 107 LEU A O 1
ATOM 847 N N . ILE A 1 108 ? -2.734 2.408 -6.498 1.00 70.06 108 ILE A N 1
AT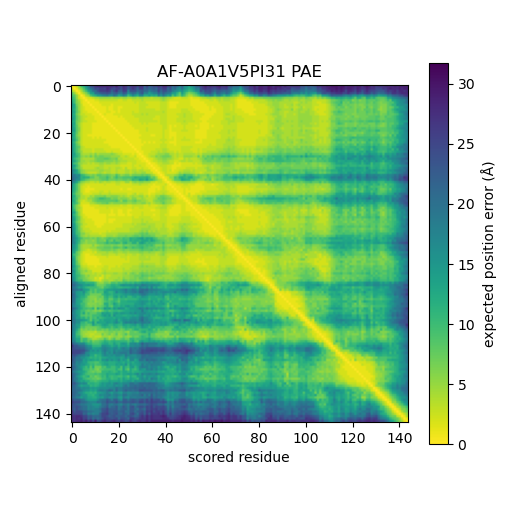OM 848 C CA . ILE A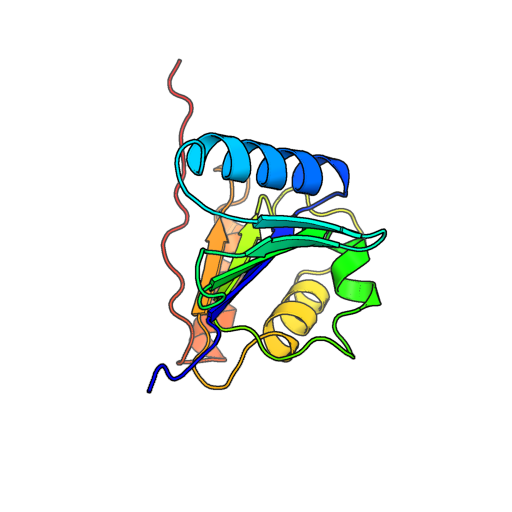 1 108 ? -1.420 2.360 -7.148 1.00 70.06 108 ILE A CA 1
ATOM 849 C C . ILE A 1 108 ? -1.024 3.804 -7.432 1.00 70.06 108 ILE A C 1
ATOM 851 O O . ILE A 1 108 ? -1.690 4.471 -8.221 1.00 70.06 108 ILE A O 1
ATOM 855 N N . ILE A 1 109 ? 0.038 4.268 -6.785 1.00 68.25 109 ILE A N 1
ATOM 856 C CA . ILE A 1 109 ? 0.586 5.616 -6.923 1.00 68.25 109 ILE A CA 1
ATOM 857 C C . ILE A 1 109 ? 1.900 5.473 -7.682 1.00 68.25 109 ILE A C 1
ATOM 859 O O . ILE A 1 109 ? 2.771 4.728 -7.252 1.00 68.25 109 ILE A O 1
ATOM 863 N N . GLY A 1 110 ? 2.032 6.127 -8.831 1.00 62.31 110 GLY A N 1
ATOM 864 C CA . GLY A 1 110 ? 3.243 6.053 -9.645 1.00 62.31 110 GLY A CA 1
ATOM 865 C C . GLY A 1 110 ? 3.517 7.366 -10.361 1.00 62.31 110 GLY A C 1
ATOM 866 O O . GLY A 1 110 ? 2.611 8.178 -10.541 1.00 62.31 110 GLY A O 1
ATOM 867 N N . THR A 1 111 ? 4.767 7.545 -10.777 1.00 57.28 111 THR A N 1
ATOM 868 C CA . THR A 1 111 ? 5.239 8.709 -11.536 1.00 57.28 111 THR A CA 1
ATOM 869 C C . THR A 1 111 ? 4.936 8.561 -13.039 1.00 57.28 111 THR A C 1
ATOM 871 O O . THR A 1 111 ? 4.565 7.482 -13.527 1.00 57.28 111 THR A O 1
ATOM 874 N N . ASP A 1 112 ? 5.065 9.655 -13.800 1.00 54.44 112 ASP A N 1
ATOM 875 C CA . ASP A 1 112 ? 4.680 9.714 -15.221 1.00 54.44 112 ASP A CA 1
ATOM 876 C C . ASP A 1 112 ? 5.456 8.753 -16.136 1.00 54.44 112 ASP A C 1
ATOM 878 O O . ASP A 1 112 ? 4.929 8.321 -17.169 1.00 54.44 112 ASP A O 1
ATOM 882 N N . GLU A 1 113 ? 6.670 8.354 -15.755 1.00 55.06 113 GLU A N 1
ATOM 883 C CA . GLU A 1 113 ? 7.580 7.587 -16.613 1.00 55.06 113 GLU A CA 1
ATOM 884 C C . GLU A 1 113 ? 7.074 6.161 -16.929 1.00 55.06 113 GLU A C 1
ATOM 886 O O . GLU A 1 113 ? 7.480 5.561 -17.926 1.00 55.06 113 GLU A O 1
ATOM 891 N N . GLY A 1 114 ? 6.119 5.624 -16.151 1.00 52.22 114 GLY A N 1
ATOM 892 C CA . GLY A 1 114 ? 5.642 4.234 -16.264 1.00 52.22 114 GLY A CA 1
ATOM 893 C C . GLY A 1 114 ? 4.167 4.029 -16.652 1.00 52.22 114 GLY A C 1
ATOM 894 O O . GLY A 1 114 ? 3.681 2.892 -16.640 1.00 52.22 114 GLY A O 1
ATOM 895 N N . ARG A 1 115 ? 3.424 5.089 -17.013 1.00 55.72 115 ARG A N 1
ATOM 896 C CA . ARG A 1 115 ? 1.943 5.093 -17.133 1.00 55.72 115 ARG A CA 1
ATOM 897 C C . ARG A 1 115 ? 1.332 3.906 -17.903 1.00 55.72 115 ARG A C 1
ATOM 899 O O . ARG A 1 115 ? 0.275 3.401 -17.523 1.00 55.72 115 ARG A O 1
ATOM 906 N N . GLY A 1 116 ? 1.981 3.423 -18.967 1.00 55.19 116 GLY A N 1
ATOM 907 C CA . GLY A 1 116 ? 1.488 2.306 -19.792 1.00 55.19 116 GLY A CA 1
ATOM 908 C C . GLY A 1 116 ? 1.481 0.938 -19.092 1.00 55.19 116 GLY A C 1
ATOM 909 O O . GLY A 1 116 ? 0.558 0.136 -19.293 1.00 55.19 116 GLY A O 1
ATOM 910 N N . VAL A 1 117 ? 2.468 0.681 -18.232 1.00 58.41 117 VAL A N 1
ATOM 911 C CA . VAL A 1 117 ? 2.554 -0.550 -17.430 1.00 58.41 117 VAL A CA 1
ATOM 912 C C . VAL A 1 117 ? 1.476 -0.530 -16.342 1.00 58.41 117 VAL A C 1
ATOM 914 O O . VAL A 1 117 ? 0.771 -1.525 -16.153 1.00 58.41 117 VAL A O 1
ATOM 917 N N . TRP A 1 118 ? 1.242 0.633 -15.725 1.00 59.44 118 TRP A N 1
ATOM 918 C CA . TRP A 1 118 ? 0.255 0.815 -14.651 1.00 59.44 118 TRP A CA 1
ATOM 919 C C . TRP A 1 118 ? -1.178 0.696 -15.139 1.00 59.44 118 TRP A C 1
ATOM 921 O O . TRP A 1 118 ? -1.980 -0.002 -14.525 1.00 59.44 118 TRP A O 1
ATOM 931 N N . VAL A 1 119 ? -1.500 1.292 -16.288 1.00 60.69 119 VAL A N 1
ATOM 932 C CA . VAL A 1 119 ? -2.824 1.138 -16.906 1.00 60.69 119 VAL A CA 1
ATOM 933 C C . VAL A 1 119 ? -3.092 -0.329 -17.247 1.00 60.69 119 VAL A C 1
ATOM 935 O O . VAL A 1 119 ? -4.217 -0.804 -17.091 1.00 60.69 119 VAL A O 1
ATOM 938 N N . SER A 1 120 ? -2.071 -1.068 -17.682 1.00 60.78 120 SER A N 1
ATOM 939 C CA . SER A 1 120 ? -2.196 -2.495 -17.995 1.00 60.78 120 SER A CA 1
ATOM 940 C C . SER A 1 120 ? -2.421 -3.337 -16.737 1.00 60.78 120 SER A C 1
ATOM 942 O O . SER A 1 120 ? -3.334 -4.165 -16.721 1.00 60.78 120 SER A O 1
ATOM 944 N N . LEU A 1 121 ? -1.664 -3.071 -15.668 1.00 65.31 121 LEU A N 1
ATOM 945 C CA . LEU A 1 121 ? -1.837 -3.692 -14.354 1.00 65.31 121 LEU A CA 1
ATOM 946 C C . LEU A 1 121 ? -3.226 -3.396 -13.777 1.00 65.31 121 LEU A C 1
ATOM 948 O O . LEU A 1 121 ? -3.965 -4.315 -13.429 1.00 65.31 121 LEU A O 1
ATOM 952 N N . ALA A 1 122 ? -3.626 -2.127 -13.765 1.00 63.94 122 ALA A N 1
ATOM 953 C CA . ALA A 1 122 ? -4.919 -1.688 -13.267 1.00 63.94 122 ALA A CA 1
ATOM 954 C C . ALA A 1 122 ? -6.082 -2.332 -14.034 1.00 63.94 122 ALA A C 1
ATOM 956 O O . ALA A 1 122 ? -7.009 -2.884 -13.440 1.00 63.94 122 ALA A O 1
ATOM 957 N N . ARG A 1 123 ? -6.009 -2.343 -15.371 1.00 63.72 123 ARG A N 1
ATOM 958 C CA . ARG A 1 123 ? -7.009 -3.005 -16.223 1.00 63.72 123 ARG A CA 1
ATOM 959 C C . ARG A 1 123 ? -7.059 -4.507 -15.987 1.00 63.72 123 ARG A C 1
ATOM 961 O O . ARG A 1 123 ? -8.147 -5.082 -16.016 1.00 63.72 123 ARG A O 1
ATOM 968 N N . TRP A 1 124 ? -5.914 -5.156 -15.788 1.00 63.06 124 TRP A N 1
ATOM 969 C CA . TRP A 1 124 ? -5.864 -6.583 -15.489 1.00 63.06 124 TRP A CA 1
ATOM 970 C C . TRP A 1 124 ? -6.517 -6.884 -14.135 1.00 63.06 124 TRP A C 1
ATOM 972 O O . TRP A 1 124 ? -7.388 -7.756 -14.069 1.00 63.06 124 TRP A O 1
ATOM 982 N N . VAL A 1 125 ? -6.194 -6.103 -13.096 1.00 63.75 125 VAL A N 1
ATOM 983 C CA . VAL A 1 125 ? -6.807 -6.218 -11.765 1.00 63.75 125 VAL A CA 1
ATOM 984 C C . VAL A 1 125 ? -8.317 -5.993 -11.845 1.00 63.75 125 VAL A C 1
ATOM 986 O O . VAL A 1 125 ? -9.065 -6.848 -11.389 1.00 63.75 125 VAL A O 1
ATOM 989 N N . GLN A 1 126 ? -8.793 -4.934 -12.507 1.00 63.31 126 GLN A N 1
ATOM 990 C CA . GLN A 1 126 ? -10.232 -4.675 -12.678 1.00 63.31 126 GLN A CA 1
ATOM 991 C C . GLN A 1 126 ? -10.961 -5.794 -13.433 1.00 63.31 126 GLN A C 1
ATOM 993 O O . GLN A 1 126 ? -12.037 -6.228 -13.018 1.00 63.31 126 GLN A O 1
ATOM 998 N N . LYS A 1 127 ? -10.385 -6.283 -14.543 1.00 62.69 127 LYS A N 1
ATOM 999 C CA . LYS A 1 127 ? -10.973 -7.380 -15.333 1.00 62.69 127 LYS A CA 1
ATOM 1000 C C . LYS A 1 127 ? -11.096 -8.658 -14.515 1.00 62.69 127 LYS A C 1
ATOM 1002 O O . LYS A 1 127 ? -12.092 -9.372 -14.637 1.00 62.69 127 LYS A O 1
ATOM 1007 N N . ARG A 1 128 ? -10.068 -8.973 -13.726 1.00 58.72 128 ARG A N 1
ATOM 1008 C CA . ARG A 1 128 ? -9.995 -10.228 -12.977 1.00 58.72 128 ARG A CA 1
ATOM 1009 C C . ARG A 1 128 ? -10.723 -10.147 -11.637 1.00 58.72 128 ARG A C 1
ATOM 1011 O O . ARG A 1 128 ? -11.251 -11.161 -11.183 1.00 58.72 128 ARG A O 1
ATOM 1018 N N . PHE A 1 129 ? -10.813 -8.953 -11.061 1.00 55.84 129 PHE A N 1
ATOM 1019 C CA . PHE A 1 129 ? -11.313 -8.702 -9.720 1.00 55.84 129 PHE A CA 1
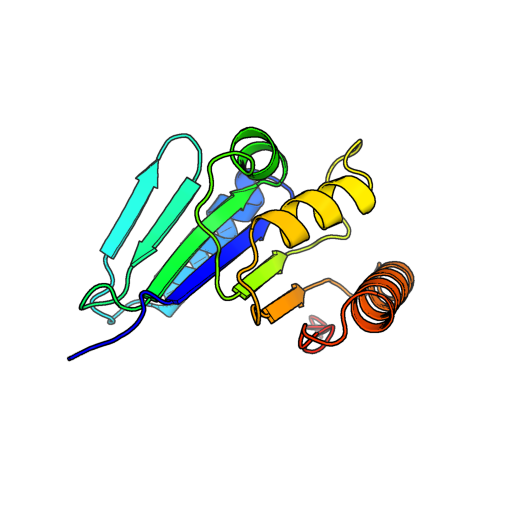ATOM 1020 C C . PHE A 1 129 ? -12.184 -7.438 -9.698 1.00 55.84 129 PHE A C 1
ATOM 1022 O O . PHE A 1 129 ? -11.725 -6.323 -9.465 1.00 55.84 129 PHE A O 1
ATOM 1029 N N . LYS A 1 130 ? -13.494 -7.630 -9.881 1.00 54.22 130 LYS A N 1
ATOM 1030 C CA . LYS A 1 130 ? -14.519 -6.567 -9.947 1.00 54.22 130 LYS A CA 1
ATOM 1031 C C . LYS A 1 130 ? -14.716 -5.754 -8.650 1.00 54.22 130 LYS A C 1
ATOM 1033 O O . LYS A 1 130 ? -15.672 -4.993 -8.560 1.00 54.22 130 LYS A O 1
ATOM 1038 N N . ARG A 1 131 ? -13.891 -5.980 -7.623 1.00 51.03 131 ARG A N 1
ATOM 1039 C CA . ARG A 1 131 ? -14.093 -5.495 -6.246 1.00 51.03 131 ARG A CA 1
ATOM 1040 C C . ARG A 1 131 ? -13.074 -4.442 -5.800 1.00 51.03 131 ARG A C 1
ATOM 1042 O O . ARG A 1 131 ? -13.281 -3.836 -4.759 1.00 51.03 131 ARG A O 1
ATOM 1049 N N . TYR A 1 132 ? -12.020 -4.197 -6.578 1.00 52.28 132 TYR A N 1
ATOM 1050 C CA . TYR A 1 132 ? -11.024 -3.178 -6.250 1.00 52.28 132 TYR A CA 1
ATOM 1051 C C . TYR A 1 132 ? -11.404 -1.832 -6.867 1.00 52.28 132 TYR A C 1
ATOM 1053 O O . TYR A 1 132 ? -11.655 -1.739 -8.070 1.00 52.28 132 TYR A O 1
ATOM 1061 N N . ILE A 1 133 ? -11.404 -0.783 -6.044 1.00 50.28 133 ILE A N 1
ATOM 1062 C CA . ILE A 1 133 ? -11.397 0.597 -6.532 1.00 50.28 133 ILE A CA 1
ATOM 1063 C C . ILE A 1 133 ? -9.942 0.951 -6.802 1.00 50.28 133 ILE A C 1
ATOM 1065 O O . ILE A 1 133 ? -9.169 1.050 -5.856 1.00 50.28 133 ILE A O 1
ATOM 1069 N N . ILE A 1 134 ? -9.597 1.117 -8.077 1.00 56.38 134 ILE A N 1
ATOM 1070 C CA . ILE A 1 134 ? -8.312 1.676 -8.493 1.00 56.38 134 ILE A CA 1
ATOM 1071 C C . ILE A 1 134 ? -8.533 3.175 -8.616 1.00 56.38 134 ILE A C 1
ATOM 1073 O O . ILE A 1 134 ? -9.116 3.621 -9.605 1.00 56.38 134 ILE A O 1
ATOM 1077 N N . CYS A 1 135 ? -8.168 3.924 -7.578 1.00 45.50 135 CYS A N 1
ATOM 1078 C CA . CYS A 1 135 ? -8.161 5.380 -7.674 1.00 45.50 135 CYS A CA 1
ATOM 1079 C C . CYS A 1 135 ? -6.909 5.830 -8.439 1.00 45.50 135 CYS A C 1
ATOM 1081 O O . CYS A 1 135 ? -5.910 5.115 -8.455 1.00 45.50 135 CYS A O 1
ATOM 1083 N N . ASP A 1 136 ? -7.041 6.974 -9.106 1.00 46.50 136 ASP A N 1
ATOM 1084 C CA . ASP A 1 136 ? -6.149 7.573 -10.099 1.00 46.50 136 ASP A CA 1
ATOM 1085 C C . ASP A 1 136 ? -4.648 7.265 -10.005 1.00 46.50 136 ASP A C 1
ATOM 1087 O O . ASP A 1 136 ? -4.037 7.287 -8.939 1.00 46.50 136 ASP A O 1
ATOM 1091 N N . ILE A 1 137 ? -4.035 7.123 -11.187 1.00 50.38 137 ILE A N 1
ATOM 1092 C CA . ILE A 1 137 ? -2.611 7.414 -11.384 1.00 50.38 137 ILE A CA 1
ATOM 1093 C C . ILE A 1 137 ? -2.488 8.935 -11.240 1.00 50.38 137 ILE A C 1
ATOM 1095 O O . ILE A 1 137 ? -2.659 9.668 -12.218 1.00 50.38 137 ILE A O 1
ATOM 1099 N N . ILE A 1 138 ? -2.300 9.412 -10.011 1.00 42.41 138 ILE A N 1
ATOM 1100 C CA . ILE A 1 138 ? -2.064 10.829 -9.743 1.00 42.41 138 ILE A CA 1
ATOM 1101 C C . ILE A 1 138 ? -0.623 11.117 -10.167 1.00 42.41 138 ILE A C 1
ATOM 1103 O O . ILE A 1 138 ? 0.312 10.838 -9.424 1.00 42.41 138 ILE A O 1
ATOM 1107 N N . SER A 1 139 ? -0.453 11.645 -11.381 1.00 42.44 139 SER A N 1
ATOM 1108 C CA . SER A 1 139 ? 0.777 12.348 -11.727 1.00 42.44 139 SER A CA 1
ATOM 1109 C C . SER A 1 139 ? 0.788 13.643 -10.928 1.00 42.44 139 SER A C 1
ATOM 1111 O O . SER A 1 139 ? -0.051 14.523 -11.135 1.00 42.44 139 SER A O 1
ATOM 1113 N N . ILE A 1 140 ? 1.701 13.728 -9.969 1.00 40.72 140 ILE A N 1
ATOM 1114 C CA . ILE A 1 140 ? 2.109 15.008 -9.413 1.00 40.72 140 ILE A CA 1
ATOM 1115 C C . ILE A 1 140 ? 3.262 15.441 -10.311 1.00 40.72 140 ILE A C 1
ATOM 1117 O O . ILE A 1 140 ? 4.404 15.048 -10.081 1.00 40.72 140 ILE A O 1
ATOM 1121 N N . SER A 1 141 ? 2.973 16.182 -11.384 1.00 37.41 141 SER A N 1
ATOM 1122 C CA . SER A 1 141 ? 4.051 16.864 -12.091 1.00 37.41 141 SER A CA 1
ATOM 1123 C C . SER A 1 141 ? 4.638 17.877 -11.117 1.00 37.41 141 SER A C 1
ATOM 1125 O O . SER A 1 141 ? 3.938 18.788 -10.670 1.00 37.41 141 SER A O 1
ATOM 1127 N N . ALA A 1 142 ? 5.911 17.713 -10.774 1.00 38.00 142 ALA A N 1
ATOM 1128 C CA . ALA A 1 142 ? 6.697 18.837 -10.305 1.00 38.00 142 ALA A CA 1
ATOM 1129 C C . ALA A 1 142 ? 6.796 19.805 -11.495 1.00 38.00 142 ALA A C 1
ATOM 1131 O O . ALA A 1 142 ? 7.644 19.630 -12.364 1.00 38.00 142 ALA A O 1
ATOM 1132 N N . GLU A 1 143 ? 5.841 20.729 -11.616 1.00 38.91 143 GLU A N 1
ATOM 1133 C CA . GLU A 1 143 ? 6.072 21.928 -12.418 1.00 38.91 143 GLU A CA 1
ATOM 1134 C C . GLU A 1 143 ? 7.089 22.793 -11.659 1.00 38.91 143 GLU A C 1
ATOM 1136 O O . GLU A 1 143 ? 6.980 22.946 -10.439 1.00 38.91 143 GLU A O 1
ATOM 1141 N N . ASP A 1 144 ? 8.096 23.250 -12.409 1.00 37.56 144 ASP A N 1
ATOM 1142 C CA . ASP A 1 144 ? 9.272 24.028 -11.990 1.00 37.56 144 ASP A CA 1
ATOM 1143 C C . ASP A 1 144 ? 8.964 25.284 -11.149 1.00 37.56 144 ASP A C 1
ATOM 1145 O O . ASP A 1 144 ? 7.973 25.997 -11.443 1.00 37.56 144 ASP A O 1
#

pLDDT: mean 71.22, std 15.67, range [29.3, 92.06]

Foldseek 3Di:
DDDAQAEEEEEEQDQVVLVVVLVVVVVVCPPFPWDWDDDPQWTWIAHVVRNYIYITGYPVSLLVCLVPAAAHQEYEYEAVVNRDPPDDLVSVVVSVVSNHDPLHEYEYEHEPPCVVVVVVSVVVCCVVPVRYDYDDNDHPPPDD

Sequence (144 aa):
MFEGNYTILVINPTLRTSDAAFRDTLDLLEGFNWSHKVNNNLRKIVSDGGNISILFGSVDEIIRIYVGMPPVDLVIVDEPDIMPYPYKVDDLIRALMRCTMEGGKLLIIGTDEGR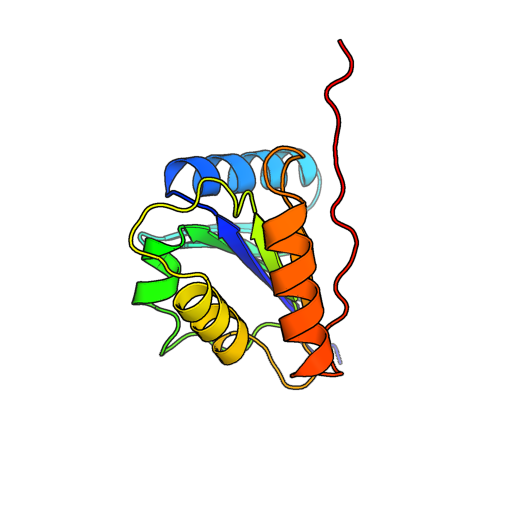GVWVSLARWVQKRFKRYIICDIISISAED

Secondary structure (DSSP, 8-state):
-----EEEEEEESSHHHHHHHHHHHHHHTTTS--EEEEETTEEEEE-GGG-EEEEEEEHHHHHHHGGGPPPEEEEEEE-GGGPPTT--HHHHHHHHHHHEEEEEEEEEE--GGGHHHHHHHHHHHHHH-TT-------------

Radius of gyration: 15.15 Å; Cα contacts (8 Å, |Δi|>4): 236; chains: 1; bounding box: 34×40×40 Å

Nearest PDB structures (foldseek):
  5oeb-assembly6_F  TM=6.746E-01  e=6.498E-05  Deep-sea thermophilic phage D6E
  1z6y-assembly2_B  TM=5.501E-01  e=1.794E-04  Homo sapiens
  6gom-assembly6_F  TM=3.994E-01  e=5.519E-03  Homo sapiens
  6e6p-assembly2_B  TM=4.190E-01  e=1.259E-02  Homo sapiens
  3k9l-assembly3_C  TM=3.340E-01  e=3.476E-02  Homo sapiens

Mean predicted aligned error: 9.3 Å